Protein AF-A0A251T9Q0-F1 (afdb_monomer)

Solvent-accessible surface area (backbone atoms only — not comparable to full-atom values): 5501 Å² total; per-residue (Å²): 135,59,59,67,57,52,29,28,64,16,72,37,68,69,51,27,54,55,35,46,52,55,41,45,58,52,26,50,77,65,76,37,49,70,58,48,53,52,48,37,69,77,38,45,74,85,42,35,56,80,60,21,34,50,52,43,68,76,51,92,66,91,74,86,80,71,62,61,66,62,52,50,52,50,51,50,51,51,51,51,54,56,49,54,55,57,55,54,59,51,60,65,63,72,76,113

Structure (mmCIF, N/CA/C/O backbone):
data_AF-A0A251T9Q0-F1
#
_entry.id   AF-A0A251T9Q0-F1
#
loop_
_atom_site.group_PDB
_atom_site.id
_atom_site.type_symbol
_atom_site.label_atom_id
_atom_site.label_alt_id
_atom_site.label_comp_id
_atom_site.label_asym_id
_atom_site.label_entity_id
_atom_site.label_seq_id
_atom_site.pdbx_PDB_ins_code
_atom_site.Cartn_x
_atom_site.Cartn_y
_atom_site.Cartn_z
_atom_site.occupancy
_atom_site.B_iso_or_equiv
_atom_site.auth_seq_id
_atom_site.auth_comp_id
_atom_site.auth_asym_id
_atom_site.auth_atom_id
_atom_site.pdbx_PDB_model_num
ATOM 1 N N . MET A 1 1 ? 5.977 -15.216 2.444 1.00 50.28 1 MET A N 1
ATOM 2 C CA . MET A 1 1 ? 5.015 -14.133 2.759 1.00 50.28 1 MET A CA 1
ATOM 3 C C . MET A 1 1 ? 5.411 -12.886 1.979 1.00 50.28 1 MET A C 1
ATOM 5 O O . MET A 1 1 ? 6.530 -12.424 2.161 1.00 50.28 1 MET A O 1
ATOM 9 N N . THR A 1 2 ? 4.566 -12.409 1.061 1.00 83.19 2 THR A N 1
ATOM 10 C CA . THR A 1 2 ? 4.854 -11.270 0.163 1.00 83.19 2 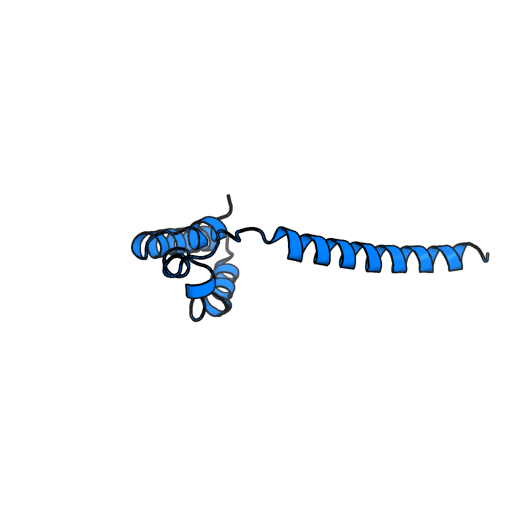THR A CA 1
ATOM 11 C C . THR A 1 2 ? 4.862 -9.937 0.927 1.00 83.19 2 THR A C 1
ATOM 13 O O . THR A 1 2 ? 4.169 -9.801 1.933 1.00 83.19 2 THR A O 1
ATOM 16 N N . TYR A 1 3 ? 5.648 -8.949 0.481 1.00 88.12 3 TYR A N 1
ATOM 17 C CA . TYR A 1 3 ? 5.770 -7.639 1.149 1.00 88.12 3 TYR A CA 1
ATOM 18 C C . TYR A 1 3 ? 4.426 -6.912 1.280 1.00 88.12 3 TYR A C 1
ATOM 20 O O . TYR A 1 3 ? 4.130 -6.378 2.343 1.00 88.12 3 TYR A O 1
ATOM 28 N N . TRP A 1 4 ? 3.580 -7.008 0.251 1.00 91.44 4 TRP A N 1
ATOM 29 C CA . TRP A 1 4 ? 2.199 -6.524 0.267 1.00 91.44 4 TRP A CA 1
ATOM 30 C C . TRP A 1 4 ? 1.405 -7.039 1.473 1.00 91.44 4 TRP A C 1
ATOM 32 O O . TRP A 1 4 ? 0.821 -6.254 2.212 1.00 91.44 4 TRP A O 1
ATOM 42 N N . ARG A 1 5 ? 1.457 -8.353 1.737 1.00 91.88 5 ARG A N 1
ATOM 43 C CA . ARG A 1 5 ? 0.758 -8.955 2.879 1.00 91.88 5 ARG A CA 1
ATOM 44 C C . ARG A 1 5 ? 1.198 -8.324 4.202 1.00 91.88 5 ARG A C 1
ATOM 46 O O . ARG A 1 5 ? 0.349 -8.020 5.027 1.00 91.88 5 ARG A O 1
ATOM 53 N N . ARG A 1 6 ? 2.501 -8.072 4.381 1.00 94.44 6 ARG A N 1
ATOM 54 C CA . ARG A 1 6 ? 3.024 -7.407 5.590 1.00 94.44 6 ARG A CA 1
ATOM 55 C C . ARG A 1 6 ? 2.519 -5.974 5.735 1.00 94.44 6 ARG A C 1
ATOM 57 O O . ARG A 1 6 ? 2.249 -5.552 6.851 1.00 94.44 6 ARG A O 1
ATOM 64 N N . VAL A 1 7 ? 2.385 -5.237 4.631 1.00 95.88 7 VAL A N 1
ATOM 65 C CA . VAL A 1 7 ? 1.785 -3.896 4.651 1.00 95.88 7 VAL A CA 1
ATOM 66 C C . VAL A 1 7 ? 0.330 -3.987 5.121 1.00 95.88 7 VAL A C 1
ATOM 68 O O . VAL A 1 7 ? -0.009 -3.331 6.105 1.00 95.88 7 VAL A O 1
ATOM 71 N N . CYS A 1 8 ? -0.489 -4.855 4.516 1.00 93.88 8 CYS A N 1
ATOM 72 C CA . CYS A 1 8 ? -1.896 -5.051 4.897 1.00 93.88 8 CYS A CA 1
ATOM 73 C C . CYS A 1 8 ? -2.080 -5.516 6.351 1.00 93.88 8 CYS A C 1
ATOM 75 O O . CYS A 1 8 ? -2.962 -5.030 7.048 1.00 93.88 8 CYS A O 1
ATOM 77 N N . GLU A 1 9 ? -1.232 -6.420 6.841 1.00 93.31 9 GLU A N 1
ATOM 78 C CA . GLU A 1 9 ? -1.321 -6.976 8.201 1.00 93.31 9 GLU A CA 1
ATOM 79 C C . GLU A 1 9 ? -0.755 -6.041 9.288 1.00 93.31 9 GLU A C 1
ATOM 81 O O . GLU A 1 9 ? -0.685 -6.421 10.457 1.00 93.31 9 GLU A O 1
ATOM 86 N N . SER A 1 10 ? -0.343 -4.817 8.939 1.00 95.06 10 SER A N 1
ATOM 87 C CA . SER A 1 10 ? 0.175 -3.850 9.910 1.00 95.06 10 SER A CA 1
ATOM 88 C C . SER A 1 10 ? -0.917 -3.444 10.899 1.00 95.06 10 SER A C 1
ATOM 90 O O . SER A 1 10 ? -1.894 -2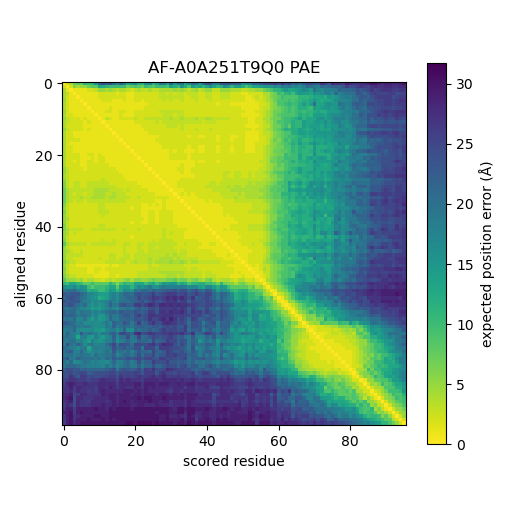.809 10.514 1.00 95.06 10 SER A O 1
ATOM 92 N N . THR A 1 11 ? -0.739 -3.786 12.176 1.00 93.38 11 THR A N 1
ATOM 93 C CA . THR A 1 11 ? -1.734 -3.574 13.245 1.00 93.38 11 THR A CA 1
ATOM 94 C C . THR A 1 11 ? -1.722 -2.168 13.840 1.00 93.38 11 THR A C 1
ATOM 96 O O . THR A 1 11 ? -2.625 -1.808 14.588 1.00 93.38 11 THR A O 1
ATOM 99 N N . SER A 1 12 ? -0.716 -1.354 13.516 1.00 94.50 12 SER A N 1
ATOM 100 C CA . SER A 1 12 ? -0.622 0.043 13.938 1.00 94.50 12 SER A CA 1
ATOM 101 C C . SER A 1 12 ? -0.079 0.926 12.817 1.00 94.50 12 SER A C 1
ATOM 103 O O . SER A 1 12 ? 0.617 0.454 11.914 1.00 94.50 12 SER A O 1
ATOM 105 N N . GLU A 1 13 ? -0.375 2.225 12.875 1.00 95.25 13 GLU A N 1
ATOM 106 C CA . GLU A 1 13 ? 0.129 3.193 11.897 1.00 95.25 13 GLU A CA 1
ATOM 107 C C . GLU A 1 13 ? 1.673 3.249 11.839 1.00 95.25 13 GLU A C 1
ATOM 109 O O . GLU A 1 13 ? 2.214 3.256 10.729 1.00 95.25 13 GLU A O 1
ATOM 114 N N . PRO A 1 14 ? 2.421 3.210 12.964 1.00 97.50 14 PRO A N 1
ATOM 115 C CA . PRO A 1 14 ? 3.881 3.109 12.915 1.00 97.50 14 PRO A CA 1
ATOM 116 C C . PRO A 1 14 ? 4.373 1.845 12.200 1.00 97.50 14 PRO A C 1
ATOM 118 O O . PRO A 1 14 ? 5.286 1.916 11.378 1.00 97.50 14 PRO A O 1
ATOM 121 N N . MET A 1 15 ? 3.737 0.696 12.460 1.00 96.50 15 MET A N 1
ATOM 122 C CA . MET A 1 15 ? 4.079 -0.567 11.799 1.00 96.50 15 MET A CA 1
ATOM 123 C C . MET A 1 15 ? 3.810 -0.491 10.290 1.00 96.50 15 MET A C 1
ATOM 125 O O . MET A 1 15 ? 4.615 -0.974 9.494 1.00 96.50 15 MET A O 1
ATOM 129 N N . TYR A 1 16 ? 2.709 0.154 9.894 1.00 96.88 16 TYR A N 1
ATOM 130 C CA . TYR A 1 16 ? 2.366 0.384 8.493 1.00 96.88 16 TYR A CA 1
ATOM 131 C C . TYR A 1 16 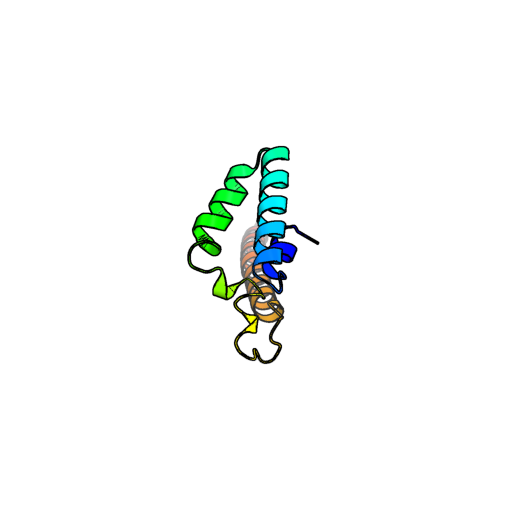? 3.429 1.222 7.784 1.00 96.88 16 TYR A C 1
ATOM 133 O O . TYR A 1 16 ? 3.927 0.795 6.743 1.00 96.88 16 TYR A O 1
ATOM 141 N N . LYS A 1 17 ? 3.828 2.360 8.367 1.00 97.38 17 LYS A N 1
ATOM 142 C CA . LYS A 1 17 ? 4.875 3.229 7.800 1.00 97.38 17 LYS A CA 1
ATOM 143 C C . LYS A 1 17 ? 6.188 2.462 7.616 1.00 97.38 17 LYS A C 1
ATOM 145 O O . LYS A 1 17 ? 6.739 2.461 6.518 1.00 97.38 17 LYS A O 1
ATOM 150 N N . TYR A 1 18 ? 6.614 1.723 8.642 1.00 97.62 18 TYR A N 1
ATOM 151 C CA . TYR A 1 18 ? 7.812 0.879 8.587 1.00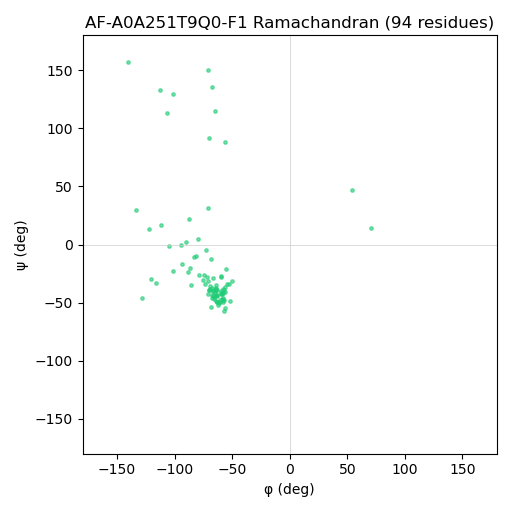 97.62 18 TYR A CA 1
ATOM 152 C C . TYR A 1 18 ? 7.737 -0.192 7.485 1.00 97.62 18 TYR A C 1
ATOM 154 O O . TYR A 1 18 ? 8.675 -0.384 6.707 1.00 97.62 18 TYR A O 1
ATOM 162 N N . ASN A 1 19 ? 6.615 -0.911 7.393 1.00 97.00 19 ASN A N 1
ATOM 163 C CA . ASN A 1 19 ? 6.448 -1.973 6.401 1.00 97.00 19 ASN A CA 1
ATOM 164 C C . ASN A 1 19 ? 6.354 -1.426 4.972 1.00 97.00 19 ASN A C 1
ATOM 166 O O . ASN A 1 19 ? 6.876 -2.061 4.051 1.00 97.00 19 ASN A O 1
ATOM 170 N N . LEU A 1 20 ? 5.719 -0.266 4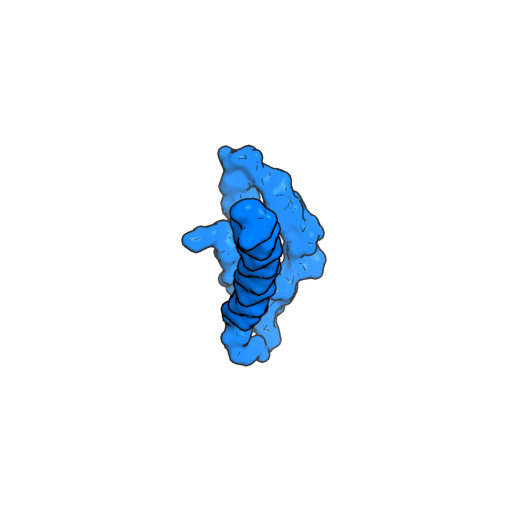.789 1.00 97.06 20 LEU A N 1
ATOM 171 C CA . LEU A 1 20 ? 5.590 0.394 3.494 1.00 97.06 20 LEU A CA 1
ATOM 172 C C . LEU A 1 20 ? 6.953 0.859 2.972 1.00 97.06 20 LEU A C 1
ATOM 174 O O . LEU A 1 20 ? 7.311 0.540 1.839 1.00 97.06 20 LEU A O 1
ATOM 178 N N . GLU A 1 21 ? 7.749 1.509 3.820 1.00 97.31 21 GLU A N 1
ATOM 179 C CA . GLU A 1 21 ? 9.120 1.917 3.493 1.00 97.31 21 GLU A CA 1
ATOM 180 C C . GLU A 1 21 ? 9.992 0.706 3.128 1.00 97.31 21 GLU A C 1
ATOM 182 O O . GLU A 1 21 ? 10.717 0.701 2.131 1.00 97.31 21 GLU A O 1
ATOM 187 N N . LYS A 1 22 ? 9.870 -0.389 3.884 1.00 96.50 22 LYS A N 1
ATOM 188 C CA . LYS A 1 22 ? 10.602 -1.629 3.599 1.00 96.50 22 LYS A CA 1
ATOM 189 C C . LYS A 1 22 ? 10.197 -2.261 2.266 1.00 96.50 22 LYS A C 1
ATOM 191 O O . LYS A 1 22 ? 11.046 -2.861 1.603 1.00 96.50 22 LYS A O 1
ATOM 196 N N . MET A 1 23 ? 8.922 -2.164 1.884 1.00 96.25 23 MET A N 1
ATOM 197 C CA . MET A 1 23 ? 8.443 -2.606 0.572 1.00 96.25 23 MET A CA 1
ATOM 198 C C . MET A 1 23 ? 9.018 -1.725 -0.542 1.00 96.25 23 MET A C 1
ATOM 200 O O . MET A 1 23 ? 9.541 -2.273 -1.511 1.00 96.25 23 MET A O 1
ATOM 204 N N . TYR A 1 24 ? 8.986 -0.400 -0.374 1.00 96.81 24 TYR A N 1
ATOM 205 C CA . TYR A 1 24 ? 9.571 0.555 -1.317 1.00 96.81 24 TYR A CA 1
ATOM 206 C C . TYR A 1 24 ? 11.059 0.274 -1.558 1.00 96.81 24 TYR A C 1
ATOM 208 O O . TYR A 1 24 ? 11.454 -0.014 -2.685 1.00 96.81 24 TYR A O 1
ATOM 216 N N . ASN A 1 25 ? 11.866 0.209 -0.494 1.00 96.62 25 ASN A N 1
ATOM 217 C CA . ASN A 1 25 ? 13.309 -0.042 -0.595 1.00 96.62 25 ASN A CA 1
ATOM 218 C C . ASN A 1 25 ? 13.629 -1.350 -1.338 1.00 96.62 25 ASN A C 1
ATOM 220 O O . ASN A 1 25 ? 14.590 -1.431 -2.100 1.00 96.62 25 ASN A O 1
ATOM 224 N N . ARG A 1 26 ? 12.809 -2.391 -1.153 1.00 94.56 26 ARG A N 1
ATOM 225 C CA . ARG A 1 26 ? 12.967 -3.667 -1.867 1.00 94.56 26 ARG A CA 1
ATOM 226 C C . ARG A 1 26 ? 12.626 -3.558 -3.348 1.00 94.56 26 ARG A C 1
ATOM 228 O O . ARG A 1 26 ? 13.294 -4.201 -4.153 1.00 94.56 26 ARG A O 1
ATOM 235 N N . LEU A 1 27 ? 11.591 -2.797 -3.693 1.00 95.25 27 LEU A N 1
ATOM 236 C CA . LEU A 1 27 ? 11.179 -2.589 -5.078 1.00 95.25 27 LEU A CA 1
ATOM 237 C C . LEU A 1 27 ? 12.194 -1.735 -5.838 1.00 95.25 27 LEU A C 1
ATOM 239 O O . LEU A 1 27 ? 12.526 -2.094 -6.961 1.00 95.25 27 LEU A O 1
ATOM 243 N N . VAL A 1 28 ? 12.767 -0.714 -5.197 1.00 95.81 28 VAL A N 1
ATOM 244 C CA . VAL A 1 28 ? 13.870 0.082 -5.760 1.00 95.81 28 VAL A CA 1
ATOM 245 C C . VAL A 1 28 ? 15.091 -0.796 -6.045 1.00 95.81 28 VAL A C 1
ATOM 247 O O . VAL A 1 28 ? 15.592 -0.808 -7.163 1.00 95.81 28 VAL A O 1
ATOM 250 N N . VAL A 1 29 ? 15.531 -1.617 -5.081 1.00 96.25 29 VAL A N 1
ATOM 251 C CA . VAL A 1 29 ? 16.660 -2.552 -5.290 1.00 96.25 29 VAL A CA 1
ATOM 252 C C . VAL A 1 29 ? 16.380 -3.556 -6.417 1.00 96.25 29 VAL A C 1
ATOM 254 O O . VAL A 1 29 ? 17.305 -4.038 -7.065 1.00 96.25 29 VAL A O 1
ATOM 257 N N . ALA A 1 30 ? 15.110 -3.878 -6.661 1.00 95.56 30 ALA A N 1
ATOM 258 C CA . ALA A 1 30 ? 14.689 -4.768 -7.735 1.00 95.56 30 ALA A CA 1
ATOM 259 C C . ALA A 1 30 ? 14.401 -4.049 -9.069 1.00 95.56 30 ALA A C 1
ATOM 261 O O . ALA A 1 30 ? 13.976 -4.730 -10.004 1.00 95.56 30 ALA A O 1
ATOM 262 N N . ASN A 1 31 ? 14.595 -2.725 -9.159 1.00 96.44 31 ASN A N 1
ATOM 263 C CA . ASN A 1 31 ? 14.247 -1.889 -10.316 1.00 96.44 31 ASN A CA 1
ATOM 264 C C . ASN A 1 31 ? 12.765 -2.039 -10.730 1.00 96.44 31 ASN A C 1
ATOM 266 O O . ASN A 1 31 ? 12.428 -2.323 -11.885 1.00 96.44 31 ASN A O 1
ATOM 270 N N . ARG A 1 32 ? 11.879 -1.983 -9.729 1.00 95.06 32 ARG A N 1
ATOM 271 C CA . ARG A 1 32 ? 10.419 -2.168 -9.824 1.00 95.06 32 ARG A CA 1
ATOM 272 C C . ARG A 1 32 ? 9.657 -1.085 -9.057 1.00 95.06 32 ARG A C 1
ATOM 274 O O . ARG A 1 32 ? 8.569 -1.345 -8.543 1.00 95.06 32 ARG A O 1
ATOM 281 N N . GLU A 1 33 ? 10.213 0.113 -8.953 1.00 95.06 33 GLU A N 1
ATOM 282 C CA . GLU A 1 33 ? 9.592 1.272 -8.304 1.00 95.06 33 GLU A CA 1
ATOM 283 C C . GLU A 1 33 ? 8.198 1.591 -8.871 1.00 95.06 33 GLU A C 1
ATOM 285 O O . GLU A 1 33 ? 7.285 1.877 -8.105 1.00 95.06 33 GLU A O 1
ATOM 290 N N . SER A 1 34 ? 7.964 1.363 -10.167 1.00 96.31 34 SER A N 1
ATOM 291 C CA . SER A 1 34 ? 6.642 1.535 -10.791 1.00 96.31 34 SER A CA 1
ATOM 292 C C . SER A 1 34 ? 5.543 0.658 -10.175 1.00 96.31 34 SER A C 1
ATOM 294 O O . SER A 1 34 ? 4.367 1.024 -10.177 1.00 96.31 34 SER A O 1
ATOM 296 N N . VAL A 1 35 ? 5.905 -0.497 -9.604 1.00 95.19 35 VAL A N 1
ATOM 297 C CA . VAL A 1 35 ? 4.965 -1.350 -8.861 1.00 95.19 35 VAL A CA 1
ATOM 298 C C . VAL A 1 35 ? 4.552 -0.676 -7.557 1.00 95.19 35 VAL A C 1
ATOM 300 O O . VAL A 1 35 ? 3.390 -0.775 -7.164 1.00 95.19 35 VAL A O 1
ATOM 303 N N . TYR A 1 36 ? 5.486 0.003 -6.885 1.00 95.62 36 TYR A N 1
ATOM 304 C CA . TYR A 1 36 ? 5.169 0.784 -5.695 1.00 95.62 36 TYR A CA 1
ATOM 305 C C . TYR A 1 36 ? 4.222 1.927 -6.052 1.00 95.62 36 TYR A C 1
ATOM 307 O O . TYR A 1 36 ? 3.180 2.040 -5.410 1.00 95.62 36 TYR A O 1
ATOM 315 N N . ASP A 1 37 ? 4.533 2.697 -7.097 1.00 96.50 37 ASP A N 1
ATOM 316 C CA . ASP A 1 37 ? 3.718 3.841 -7.524 1.00 96.50 37 ASP A CA 1
ATOM 317 C C . ASP A 1 37 ? 2.287 3.411 -7.845 1.00 96.50 37 ASP A C 1
ATOM 319 O O . ASP A 1 37 ? 1.325 3.990 -7.341 1.00 96.50 37 ASP A O 1
ATOM 323 N N . TYR A 1 38 ? 2.136 2.320 -8.601 1.00 96.38 38 TYR A N 1
ATOM 324 C CA . TYR A 1 38 ? 0.824 1.756 -8.896 1.00 96.38 38 TYR A CA 1
ATOM 325 C C . TYR A 1 38 ? 0.062 1.377 -7.621 1.00 96.38 38 TYR A C 1
ATOM 327 O O . TYR A 1 38 ? -1.103 1.748 -7.462 1.00 96.38 38 TYR A O 1
ATOM 335 N N . VAL A 1 39 ? 0.700 0.641 -6.705 1.00 94.75 39 VAL A N 1
ATOM 336 C CA . VAL A 1 39 ? 0.058 0.207 -5.456 1.00 94.75 39 VAL A CA 1
ATOM 337 C C . VAL A 1 39 ? -0.318 1.406 -4.588 1.00 94.75 39 VAL A C 1
ATOM 339 O O . VAL A 1 39 ? -1.412 1.444 -4.021 1.00 94.75 39 VAL A O 1
ATOM 342 N N . TYR A 1 40 ? 0.574 2.384 -4.480 1.00 95.75 40 TYR A N 1
ATOM 343 C CA . TYR A 1 40 ? 0.373 3.543 -3.632 1.00 95.75 40 TYR A CA 1
ATOM 344 C C . TYR A 1 40 ? -0.748 4.436 -4.162 1.00 95.75 40 TYR A C 1
ATOM 346 O O . TYR A 1 40 ? -1.712 4.679 -3.433 1.00 95.75 40 TYR A O 1
ATOM 354 N N . GLU A 1 41 ? -0.667 4.851 -5.427 1.00 96.88 41 GLU A N 1
ATOM 355 C CA . GLU A 1 41 ? -1.623 5.789 -6.023 1.00 96.88 41 GLU A CA 1
ATOM 356 C C . GLU A 1 41 ? -3.021 5.185 -6.181 1.00 96.88 41 GLU A C 1
ATOM 358 O O . GLU A 1 41 ? -4.004 5.877 -5.943 1.00 96.88 41 GLU A O 1
ATOM 363 N N . ASN A 1 42 ? -3.137 3.899 -6.532 1.00 95.81 42 ASN A N 1
ATOM 364 C CA . ASN A 1 42 ? -4.448 3.294 -6.801 1.00 95.81 42 ASN A CA 1
ATOM 365 C C . ASN A 1 42 ? -5.124 2.712 -5.553 1.00 95.81 42 ASN A C 1
ATOM 367 O O . ASN A 1 42 ? -6.343 2.553 -5.549 1.00 95.81 42 ASN A O 1
ATOM 371 N N . TRP A 1 43 ? -4.363 2.351 -4.512 1.00 94.75 43 TRP A N 1
ATOM 372 C CA . TRP A 1 43 ? -4.912 1.600 -3.374 1.00 94.75 43 TRP A CA 1
ATOM 373 C C . TRP A 1 43 ? -4.608 2.222 -2.017 1.00 94.75 43 TRP A C 1
ATOM 375 O O . TRP A 1 43 ? -5.494 2.308 -1.172 1.00 94.75 43 TRP A O 1
ATOM 385 N N . LEU A 1 44 ? -3.371 2.635 -1.751 1.00 95.12 44 LEU A N 1
ATOM 386 C CA . LEU A 1 44 ? -3.001 3.035 -0.389 1.00 95.12 44 LEU A CA 1
ATOM 387 C C . LEU A 1 44 ? -3.329 4.496 -0.073 1.00 95.12 44 LEU A C 1
ATOM 389 O O . LEU A 1 44 ? -3.698 4.797 1.063 1.00 95.12 44 LEU A O 1
ATOM 393 N N . LYS A 1 45 ? -3.208 5.395 -1.050 1.00 94.31 45 LYS A N 1
ATOM 394 C CA . LYS A 1 45 ? -3.434 6.833 -0.870 1.00 94.31 45 LYS A CA 1
ATOM 395 C C . LYS A 1 45 ? -4.841 7.124 -0.341 1.00 94.31 45 LYS A C 1
ATOM 397 O O . LYS A 1 45 ? -4.977 7.648 0.768 1.00 94.31 45 LYS A O 1
ATOM 402 N N . ASP A 1 46 ? -5.848 6.665 -1.081 1.00 95.44 46 ASP A N 1
ATOM 403 C CA . ASP A 1 46 ? -7.257 6.960 -0.806 1.00 95.44 46 ASP A CA 1
ATOM 404 C C . ASP A 1 46 ? -7.992 5.803 -0.111 1.00 95.44 46 ASP A C 1
ATOM 406 O O . ASP A 1 46 ? -8.980 6.029 0.584 1.00 95.44 46 ASP A O 1
ATOM 410 N N . TYR A 1 47 ? -7.499 4.563 -0.233 1.00 93.38 47 TYR A N 1
ATOM 411 C CA . TYR A 1 47 ? -8.236 3.368 0.197 1.00 93.38 47 TYR A CA 1
ATOM 412 C C . TYR A 1 47 ? -7.513 2.492 1.229 1.00 93.38 47 TYR A C 1
ATOM 414 O O . TYR A 1 47 ? -7.969 1.380 1.499 1.00 93.38 47 TYR A O 1
ATOM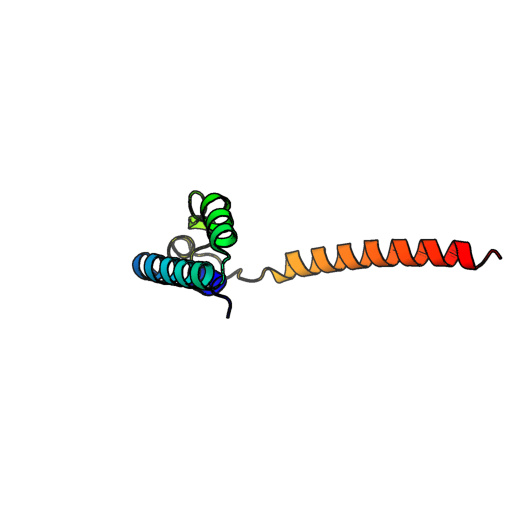 422 N N . LYS A 1 48 ? -6.434 2.964 1.880 1.00 92.94 48 LYS A N 1
ATOM 423 C CA . LYS A 1 48 ? -5.727 2.192 2.935 1.00 92.94 48 LYS A CA 1
ATOM 424 C C . LYS A 1 48 ? -6.653 1.630 4.018 1.00 92.94 48 LYS A C 1
ATOM 426 O O . LYS A 1 48 ? -6.390 0.551 4.545 1.00 92.94 48 LYS A O 1
ATOM 431 N N . GLU A 1 49 ? -7.750 2.325 4.312 1.00 90.88 49 GLU A N 1
ATOM 432 C CA . GLU A 1 49 ? -8.739 1.922 5.314 1.00 90.88 49 GLU A CA 1
ATOM 433 C C . GLU A 1 49 ? -9.539 0.674 4.940 1.00 90.88 49 GLU A C 1
ATOM 435 O O . GLU A 1 49 ? -10.175 0.094 5.812 1.00 90.88 49 GLU A O 1
ATOM 440 N N . MET A 1 50 ? -9.473 0.223 3.683 1.00 89.12 50 MET A N 1
ATOM 441 C CA . MET A 1 50 ? -10.087 -1.027 3.223 1.00 89.12 50 MET A CA 1
ATOM 442 C C . MET A 1 50 ? -9.129 -2.226 3.253 1.00 89.12 50 MET A C 1
ATOM 444 O O . MET A 1 50 ? -9.581 -3.367 3.193 1.00 89.12 50 MET A O 1
ATOM 448 N N . PHE A 1 51 ? -7.815 -1.993 3.349 1.00 87.94 51 PHE A N 1
ATOM 449 C CA . PHE A 1 51 ? -6.801 -3.045 3.181 1.00 87.94 51 PHE A CA 1
ATOM 450 C C . PHE A 1 51 ? -5.899 -3.251 4.395 1.00 87.94 51 PHE A C 1
ATOM 452 O O . PHE A 1 51 ? -5.390 -4.354 4.592 1.00 87.94 51 PHE A O 1
ATOM 459 N N . VAL A 1 52 ? -5.649 -2.203 5.181 1.00 92.00 52 VAL A N 1
ATOM 460 C CA . VAL A 1 52 ? -4.637 -2.225 6.242 1.00 92.00 52 VAL A CA 1
ATOM 461 C C . VAL A 1 52 ? -5.293 -2.411 7.605 1.00 92.00 52 VAL A C 1
ATOM 463 O O . VAL A 1 52 ? -6.216 -1.679 7.956 1.00 92.00 52 VAL A O 1
ATOM 466 N N . TYR A 1 53 ? -4.813 -3.366 8.400 1.00 90.94 53 TYR A N 1
ATOM 467 C CA . TYR A 1 53 ? -5.383 -3.733 9.706 1.00 90.94 53 TYR A CA 1
ATOM 468 C C . TYR A 1 53 ? -5.468 -2.576 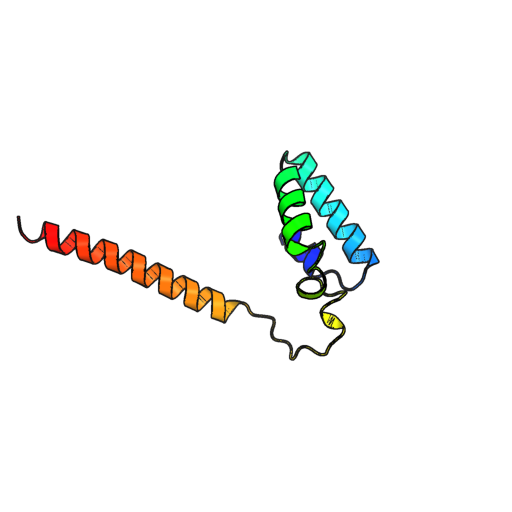10.693 1.00 90.94 53 TYR A C 1
ATOM 470 O O . TYR A 1 53 ? -6.502 -2.404 11.328 1.00 90.94 53 TYR A O 1
ATOM 478 N N . ALA A 1 54 ? -4.462 -1.707 10.729 1.00 92.00 54 ALA A N 1
ATOM 479 C CA . ALA A 1 54 ? -4.466 -0.507 11.562 1.00 92.00 54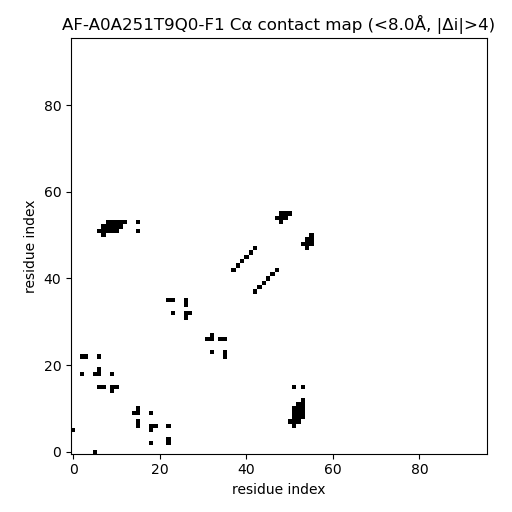 ALA A CA 1
ATOM 480 C C . ALA A 1 54 ? -5.679 0.423 11.326 1.00 92.00 54 ALA A C 1
ATOM 482 O O . ALA A 1 54 ? -6.015 1.223 12.202 1.00 92.00 54 ALA A O 1
ATOM 483 N N . TRP A 1 55 ? -6.347 0.320 10.170 1.00 91.06 55 TRP A N 1
ATOM 484 C CA . TRP A 1 55 ? -7.555 1.085 9.848 1.00 91.06 55 TRP A CA 1
ATOM 485 C C . TRP A 1 55 ? -8.810 0.221 9.656 1.00 91.06 55 TRP A C 1
ATOM 487 O O . TRP A 1 55 ? -9.892 0.658 10.037 1.00 91.06 55 TRP A O 1
ATOM 497 N N . THR A 1 56 ? -8.681 -1.004 9.141 1.00 83.38 56 THR A N 1
ATOM 498 C CA . THR A 1 56 ? -9.811 -1.937 8.939 1.00 83.38 56 THR A CA 1
ATOM 499 C C . THR A 1 56 ? -10.298 -2.579 10.239 1.00 83.38 56 THR A C 1
ATOM 501 O O . THR A 1 56 ? -11.489 -2.859 10.372 1.00 83.38 56 THR A O 1
ATOM 504 N N . ASP A 1 57 ? -9.416 -2.789 11.221 1.00 72.19 57 ASP A N 1
ATOM 505 C CA . ASP A 1 57 ? -9.738 -3.454 12.494 1.00 72.19 57 ASP A CA 1
ATOM 506 C C . ASP A 1 57 ? -10.270 -2.481 13.564 1.00 72.19 57 ASP A C 1
ATOM 508 O O . ASP A 1 57 ? -10.208 -2.738 14.763 1.00 72.19 57 ASP A O 1
ATOM 512 N N . LYS A 1 58 ? -10.796 -1.322 13.140 1.00 65.56 58 LYS A N 1
ATOM 513 C CA . LYS A 1 58 ? -11.493 -0.378 14.033 1.00 65.56 58 LYS A CA 1
ATOM 514 C C . LYS A 1 58 ? -12.981 -0.698 14.196 1.00 65.56 58 LYS A C 1
ATOM 516 O O . LYS A 1 58 ? -13.594 -0.281 15.175 1.00 65.56 58 LYS A O 1
ATOM 521 N N . CYS A 1 59 ? -13.552 -1.460 13.266 1.00 55.75 59 CYS A N 1
ATOM 522 C CA . CYS A 1 59 ? -14.904 -2.004 13.351 1.00 55.75 59 CYS A CA 1
ATOM 523 C C . CYS A 1 59 ? -14.791 -3.525 13.476 1.00 55.75 59 CYS A C 1
ATOM 525 O O . CYS A 1 59 ? -14.051 -4.131 12.706 1.00 55.75 59 CYS A O 1
ATOM 527 N N . ARG A 1 60 ? -15.526 -4.148 14.413 1.00 52.94 60 ARG A N 1
ATOM 528 C CA . ARG A 1 60 ? -15.611 -5.615 14.566 1.00 52.94 60 ARG A CA 1
ATOM 529 C C . ARG A 1 60 ? -16.080 -6.253 13.253 1.00 52.94 60 ARG A C 1
ATOM 531 O O . ARG A 1 60 ? -17.273 -6.450 13.036 1.00 52.94 60 ARG A O 1
ATOM 538 N N . ASN A 1 61 ? -15.145 -6.571 12.368 1.00 54.22 61 ASN A N 1
ATOM 539 C CA . ASN A 1 61 ? -15.398 -7.450 11.243 1.00 54.22 61 ASN A CA 1
ATOM 540 C C . ASN A 1 61 ? -15.666 -8.850 11.829 1.00 54.22 61 ASN A C 1
ATOM 542 O O . ASN A 1 61 ? -14.996 -9.289 12.760 1.00 54.22 61 ASN A O 1
ATOM 546 N N . PHE A 1 62 ? -16.682 -9.561 11.341 1.00 58.69 62 PHE A N 1
ATOM 547 C CA . PHE A 1 62 ? -17.058 -10.892 11.851 1.00 58.69 62 PHE A CA 1
ATOM 548 C C . PHE A 1 62 ? -16.039 -11.995 11.472 1.00 58.69 62 PHE A C 1
ATOM 550 O O . PHE A 1 62 ? -16.408 -13.142 11.236 1.00 58.69 62 PHE A O 1
ATOM 557 N N . GLY A 1 63 ? -14.748 -11.669 11.344 1.00 56.97 63 GLY A N 1
ATOM 558 C CA . GLY A 1 63 ? -13.701 -12.635 11.010 1.00 56.97 63 GLY A CA 1
ATOM 559 C C . GLY A 1 63 ? -13.739 -13.155 9.568 1.00 56.97 63 GLY A C 1
ATOM 560 O O . GLY A 1 63 ? -13.058 -14.133 9.257 1.00 56.97 63 GLY A O 1
ATOM 561 N N . GLN A 1 64 ? -14.490 -12.519 8.659 1.00 61.78 64 GLN A N 1
ATOM 562 C CA . GLN A 1 64 ? -14.460 -12.857 7.233 1.00 61.78 64 GLN A CA 1
ATOM 563 C C . GLN A 1 64 ? -13.120 -12.438 6.611 1.00 61.78 64 GLN A C 1
ATOM 565 O O . GLN A 1 64 ? -12.941 -11.316 6.151 1.00 61.78 64 GLN A O 1
ATOM 570 N N . ARG A 1 65 ? -12.166 -13.374 6.615 1.00 57.97 65 ARG A N 1
ATOM 571 C CA . ARG A 1 65 ? -10.792 -13.214 6.100 1.00 57.97 65 ARG A CA 1
ATOM 572 C C . ARG A 1 65 ? -10.541 -13.908 4.756 1.00 57.97 65 ARG A C 1
ATOM 574 O O . ARG A 1 65 ? -9.421 -13.880 4.257 1.00 57.97 65 ARG A O 1
ATOM 581 N N . THR A 1 66 ? -11.533 -14.591 4.189 1.00 55.69 66 THR A N 1
ATOM 582 C CA . THR A 1 66 ? -11.327 -15.529 3.077 1.00 55.69 66 THR A CA 1
ATOM 583 C C . THR A 1 66 ? -11.825 -14.975 1.738 1.00 55.69 66 THR A C 1
ATOM 585 O O . THR A 1 66 ? -13.023 -14.866 1.494 1.00 55.69 66 T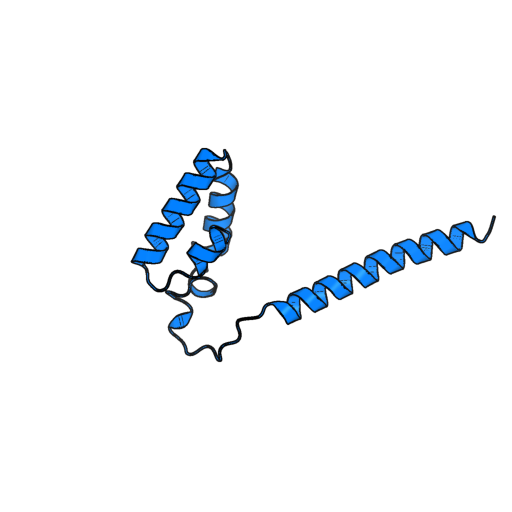HR A O 1
ATOM 588 N N . THR A 1 67 ? -10.896 -14.717 0.810 1.00 62.09 67 THR A N 1
ATOM 589 C CA . THR A 1 67 ? -11.169 -14.463 -0.624 1.00 62.09 67 THR A CA 1
ATOM 590 C C . THR A 1 67 ? -11.568 -15.732 -1.385 1.00 62.09 67 THR A C 1
ATOM 592 O O . THR A 1 67 ? -11.965 -15.661 -2.545 1.00 62.09 67 THR A O 1
ATOM 595 N N . ASN A 1 68 ? -11.523 -16.896 -0.723 1.00 60.09 68 ASN A N 1
ATOM 596 C CA . ASN A 1 68 ? -11.732 -18.221 -1.312 1.00 60.09 68 ASN A CA 1
ATOM 597 C C . ASN A 1 68 ? -13.046 -18.335 -2.113 1.00 60.09 68 ASN A C 1
ATOM 599 O O . ASN A 1 68 ? -13.096 -18.996 -3.145 1.00 60.09 68 ASN A O 1
ATOM 603 N N . ARG A 1 69 ? -14.118 -17.645 -1.695 1.00 66.75 69 ARG A N 1
ATOM 604 C CA . ARG A 1 69 ? -15.383 -17.608 -2.456 1.00 66.75 69 ARG A CA 1
ATOM 605 C C . ARG A 1 69 ? -15.258 -16.869 -3.790 1.00 66.75 69 ARG A C 1
ATOM 607 O O . ARG A 1 69 ? -15.759 -17.350 -4.798 1.00 66.75 69 ARG A O 1
ATOM 614 N N . VAL A 1 70 ? -14.586 -15.722 -3.804 1.00 74.12 70 VAL A N 1
ATOM 615 C CA . VAL A 1 70 ? -14.388 -14.931 -5.028 1.00 74.12 70 VAL A CA 1
ATOM 616 C C . VAL A 1 70 ? -13.401 -15.641 -5.956 1.00 74.12 70 VAL A C 1
ATOM 618 O O . VAL A 1 70 ? -13.651 -15.761 -7.153 1.00 74.12 70 VAL A O 1
ATOM 621 N N . GLU A 1 71 ? -12.317 -16.185 -5.403 1.00 76.12 71 GLU A N 1
ATOM 622 C CA . GLU A 1 71 ? -11.301 -16.908 -6.173 1.00 76.12 71 GLU A CA 1
ATOM 623 C C . GLU A 1 71 ? -11.835 -18.217 -6.764 1.00 76.12 71 GLU A C 1
ATOM 625 O O . GLU A 1 71 ? -11.554 -18.506 -7.926 1.00 76.12 71 GLU A O 1
ATOM 630 N N . SER A 1 72 ? -12.649 -18.979 -6.024 1.00 77.06 72 SER A N 1
ATOM 631 C CA . SER A 1 72 ? -13.277 -20.203 -6.547 1.00 77.06 72 SER A CA 1
ATOM 632 C C . SER A 1 72 ? -14.262 -19.913 -7.682 1.00 77.06 72 SER A C 1
ATOM 634 O O . SER A 1 72 ? -14.231 -20.608 -8.698 1.00 77.06 72 SER A O 1
ATOM 636 N N . GLN A 1 73 ? -15.069 -18.851 -7.574 1.00 80.38 73 GLN A N 1
ATOM 637 C CA . GLN A 1 73 ? -15.945 -18.407 -8.664 1.00 80.38 73 GLN A CA 1
ATOM 638 C C . GLN A 1 73 ? -15.136 -17.962 -9.890 1.00 80.38 73 GLN A C 1
ATOM 640 O O . GLN A 1 73 ? -15.437 -18.370 -11.013 1.00 80.38 73 GLN A O 1
ATOM 645 N N . HIS A 1 74 ? -14.062 -17.195 -9.687 1.00 83.00 74 HIS A N 1
ATOM 646 C CA . HIS A 1 74 ? -13.180 -16.765 -10.771 1.00 83.00 74 HIS A CA 1
ATOM 647 C C . HIS A 1 74 ? -12.455 -17.953 -11.432 1.00 83.00 74 HIS A C 1
ATOM 649 O O . HIS A 1 74 ? -12.327 -18.001 -12.656 1.00 83.00 74 HIS A O 1
ATOM 655 N N . ALA A 1 75 ? -12.030 -18.952 -10.651 1.00 83.94 75 ALA A N 1
ATOM 656 C CA . ALA A 1 75 ? -11.430 -20.184 -11.157 1.00 83.94 75 ALA A CA 1
ATOM 657 C C . ALA A 1 75 ? -12.432 -21.037 -11.953 1.00 83.94 75 ALA A C 1
ATOM 659 O O . ALA A 1 75 ? -12.076 -21.576 -13.003 1.00 83.94 75 ALA A O 1
ATOM 660 N N . ASN A 1 76 ? -13.684 -21.130 -11.496 1.00 83.25 76 ASN A N 1
ATOM 661 C CA . ASN A 1 76 ? -14.751 -21.814 -12.227 1.00 83.25 76 ASN A CA 1
ATOM 662 C C . ASN A 1 76 ? -15.060 -21.125 -13.560 1.00 83.25 76 ASN A C 1
ATOM 664 O O . ASN A 1 76 ? -15.154 -21.809 -14.578 1.00 83.25 76 ASN A O 1
ATOM 668 N N . LEU A 1 77 ? -15.134 -19.791 -13.581 1.00 83.56 77 LEU A N 1
ATOM 669 C CA . LEU A 1 77 ? -15.338 -19.025 -14.812 1.00 83.56 77 LEU A CA 1
ATOM 670 C C . LEU A 1 77 ? -14.207 -19.265 -15.821 1.00 83.56 77 LEU A C 1
ATOM 672 O O . LEU A 1 77 ? -14.473 -19.581 -16.979 1.00 83.56 77 LEU A O 1
ATOM 676 N N . LYS A 1 78 ? -12.946 -19.196 -15.371 1.00 86.06 78 LYS A N 1
ATOM 677 C CA . LYS A 1 78 ? -11.784 -19.508 -16.219 1.00 86.06 78 LYS A CA 1
ATOM 678 C C . LYS A 1 78 ? -11.876 -20.917 -16.799 1.00 86.06 78 LYS A C 1
ATOM 680 O O . LYS A 1 78 ? -11.725 -21.089 -18.001 1.00 86.06 78 LYS A O 1
ATOM 685 N N . ARG A 1 79 ? -12.190 -21.919 -15.968 1.00 83.50 79 ARG A N 1
ATOM 686 C CA . ARG A 1 79 ? -12.373 -23.308 -16.424 1.00 83.50 79 ARG A CA 1
ATOM 687 C C . ARG A 1 79 ? -13.482 -23.440 -17.463 1.00 83.50 79 ARG A C 1
ATOM 689 O O . ARG A 1 79 ? -13.302 -24.191 -18.414 1.00 83.50 79 ARG A O 1
ATOM 696 N N . TYR A 1 80 ? -14.606 -22.751 -17.281 1.00 84.94 80 TYR A N 1
ATOM 697 C CA . TYR A 1 80 ? -15.729 -22.802 -18.216 1.00 84.94 80 TYR A CA 1
ATOM 698 C C . TYR A 1 80 ? -15.344 -22.238 -19.586 1.00 84.94 80 TYR A C 1
ATOM 700 O O . TYR A 1 80 ? -15.534 -22.911 -20.595 1.00 84.94 80 TYR A O 1
ATOM 708 N N . ILE A 1 81 ? -14.726 -21.054 -19.613 1.00 85.69 81 ILE A N 1
ATOM 709 C CA . ILE A 1 81 ? -14.286 -20.406 -20.855 1.00 85.69 81 ILE A CA 1
ATOM 710 C C . ILE A 1 81 ? -13.224 -21.260 -21.555 1.00 85.69 81 ILE A C 1
ATOM 712 O O . ILE A 1 81 ? -13.368 -21.569 -22.733 1.00 85.69 81 ILE A O 1
ATOM 716 N N . THR A 1 82 ? -12.192 -21.712 -20.835 1.00 78.06 82 THR A N 1
ATOM 717 C CA . THR A 1 82 ? -11.119 -22.526 -21.430 1.00 78.06 82 THR A CA 1
ATOM 718 C C . THR A 1 82 ? -11.629 -23.867 -21.955 1.00 78.06 82 THR A C 1
ATOM 720 O O . THR A 1 82 ? -11.208 -24.300 -23.023 1.00 78.06 82 THR A O 1
ATOM 723 N N . ARG A 1 83 ? -12.559 -24.525 -21.248 1.00 67.62 83 ARG A N 1
ATOM 724 C CA . ARG A 1 83 ? -13.190 -25.750 -21.757 1.00 67.62 83 ARG A CA 1
ATOM 725 C C . ARG A 1 83 ? -14.036 -25.460 -22.991 1.00 67.62 83 ARG A C 1
ATOM 727 O O . ARG A 1 83 ? -13.920 -26.202 -23.952 1.00 67.62 83 ARG A O 1
ATOM 734 N N . GLY A 1 84 ? -14.846 -24.400 -22.989 1.00 61.16 84 GLY A N 1
ATOM 735 C CA . GLY A 1 84 ? -15.685 -24.030 -24.134 1.00 61.16 84 GLY A CA 1
ATOM 736 C C . GLY A 1 84 ? -14.889 -23.833 -25.428 1.00 61.16 84 GLY A C 1
ATOM 737 O O . GLY A 1 84 ? -15.305 -24.324 -26.471 1.00 61.16 84 GLY A O 1
ATOM 738 N N . VAL A 1 85 ? -13.710 -23.208 -25.343 1.00 58.91 85 VAL A N 1
ATOM 739 C CA . VAL A 1 85 ? -12.796 -23.043 -26.489 1.00 58.91 85 VAL A CA 1
ATOM 740 C C . VAL A 1 85 ? -12.266 -24.398 -26.983 1.00 58.91 85 VAL A C 1
ATOM 742 O O . VAL A 1 85 ? -12.313 -24.680 -28.175 1.00 58.91 85 VAL A O 1
ATOM 745 N N . HIS A 1 86 ? -11.864 -25.284 -26.068 1.00 55.09 86 HIS A N 1
ATOM 746 C CA . HIS A 1 86 ? -11.317 -26.605 -26.406 1.00 55.09 86 HIS A CA 1
ATOM 747 C C . HIS A 1 86 ? -12.373 -27.600 -26.941 1.00 55.09 86 HIS A C 1
ATOM 749 O O . HIS A 1 86 ? -12.038 -28.511 -27.696 1.00 55.09 86 HIS A O 1
ATOM 755 N N . TRP A 1 87 ? -13.646 -27.451 -26.550 1.00 49.38 87 TRP A N 1
ATOM 756 C CA . TRP A 1 87 ? -14.769 -28.224 -27.106 1.00 49.38 87 TRP A CA 1
ATOM 757 C C . TRP A 1 87 ? -15.145 -27.761 -28.519 1.00 49.38 87 TRP A C 1
ATOM 759 O O . TRP A 1 87 ? -15.526 -28.589 -29.342 1.00 49.38 87 TRP A O 1
ATOM 769 N N . CYS A 1 88 ? -15.008 -26.463 -28.805 1.00 51.28 88 CYS A N 1
ATOM 770 C CA . CYS A 1 88 ? -15.258 -25.897 -30.130 1.00 51.28 88 CYS A CA 1
ATOM 771 C C . CYS A 1 88 ? -14.223 -26.399 -31.153 1.00 51.28 88 CYS A C 1
ATOM 773 O O . CYS A 1 88 ? -14.595 -26.854 -32.228 1.00 51.28 88 CYS A O 1
ATOM 775 N N . GLU A 1 89 ? -12.937 -26.426 -30.782 1.00 52.03 89 GLU A N 1
ATOM 776 C CA . GLU A 1 89 ? -11.854 -26.914 -31.657 1.00 52.03 89 GLU A CA 1
ATOM 777 C C . GLU A 1 89 ? -11.931 -28.427 -31.952 1.00 52.03 89 GLU A C 1
ATOM 779 O O . GLU A 1 89 ? -11.511 -28.875 -33.016 1.00 52.03 89 GLU A O 1
ATOM 784 N N . GLN A 1 90 ? -12.492 -29.239 -31.046 1.00 50.19 90 GLN A N 1
ATOM 785 C CA . GLN A 1 90 ? -12.647 -30.686 -31.273 1.00 50.19 90 GLN A CA 1
ATOM 786 C C . GLN A 1 90 ? -13.834 -31.043 -32.180 1.00 50.19 90 GLN A C 1
ATOM 788 O O . GLN A 1 90 ? -13.789 -32.077 -32.851 1.00 50.19 90 GLN A O 1
ATOM 793 N N . GLN A 1 91 ? -14.880 -30.211 -32.236 1.00 50.41 91 GLN A N 1
ATOM 794 C CA . GLN A 1 91 ? -15.996 -30.437 -33.163 1.00 50.41 91 GLN A CA 1
ATOM 795 C C . GLN A 1 91 ? -15.600 -30.182 -34.624 1.00 50.41 91 GLN A C 1
ATOM 797 O O . GLN A 1 91 ? -16.055 -30.925 -35.491 1.00 50.41 91 GLN A O 1
ATOM 802 N N . ASP A 1 92 ? -14.678 -29.251 -34.890 1.00 48.03 92 ASP A N 1
ATOM 803 C CA . ASP A 1 92 ? -14.141 -29.020 -36.241 1.00 48.03 92 ASP A CA 1
ATOM 804 C C . ASP A 1 92 ? -13.145 -30.108 -36.695 1.00 48.03 92 ASP A C 1
ATOM 806 O O . ASP A 1 92 ? -13.033 -30.389 -37.886 1.00 48.03 92 ASP A O 1
ATOM 810 N N . ALA A 1 93 ? -12.460 -30.786 -35.766 1.00 52.34 93 ALA A N 1
ATOM 811 C CA . ALA A 1 93 ? -11.536 -31.884 -36.087 1.00 52.34 93 ALA A CA 1
ATOM 812 C C . ALA A 1 93 ? -12.225 -33.246 -36.320 1.00 52.34 93 ALA A C 1
ATOM 814 O O . ALA A 1 93 ? -11.577 -34.192 -36.759 1.00 52.34 93 ALA A O 1
ATOM 815 N N . SER A 1 94 ? -13.522 -33.362 -36.017 1.00 50.47 94 SER A N 1
ATOM 816 C CA . SER A 1 94 ? -14.306 -34.603 -36.169 1.00 50.47 94 SER A CA 1
ATOM 817 C C . SER A 1 94 ? -15.065 -34.684 -37.504 1.00 50.47 94 SER A C 1
ATOM 819 O O . SER A 1 94 ? -15.787 -35.652 -37.741 1.00 50.47 94 SER A O 1
ATOM 821 N N . LEU A 1 95 ? -14.948 -33.650 -38.344 1.00 51.62 95 LEU A N 1
ATOM 822 C CA . LEU A 1 95 ? -15.625 -33.509 -39.639 1.00 51.62 95 LEU A CA 1
ATOM 823 C C . LEU A 1 95 ? -14.660 -33.573 -40.841 1.00 51.62 95 LEU A C 1
ATOM 825 O O . LEU A 1 95 ? -15.043 -33.182 -41.944 1.00 51.62 95 LEU A O 1
ATOM 829 N N . ILE A 1 96 ? -13.437 -34.081 -40.645 1.00 44.06 96 ILE A N 1
ATOM 830 C CA . ILE A 1 96 ? -12.467 -34.375 -41.716 1.00 44.06 96 ILE A CA 1
ATOM 831 C C . ILE A 1 96 ? -12.205 -35.878 -41.768 1.00 44.06 96 ILE A C 1
ATOM 833 O O . ILE A 1 96 ? -11.945 -36.460 -40.691 1.00 44.06 96 ILE A O 1
#

Mean predicted aligned error: 12.67 Å

Organism: Helianthus annuus (NCBI:txid4232)

Radius of gyration: 20.45 Å; Cα contacts (8 Å, |Δi|>4): 53; chains: 1; bounding box: 34×42×56 Å

pLDDT: mean 81.43, std 17.32, range [44.06, 97.62]

Secondary structure (DSSP, 8-state):
--HHHHHHT--SHHHHHHHHHHHHHHHHHTT-HHHHHHHIIIIIHHHHHHH-HHHHTTS---S---THHHHHHHHHHHHHHHHHHHHHHHHHTT--

InterPro domains:
  IPR052579 Zinc finger SWIM domain-containing protein [PTHR31569] (1-84)

Sequence (96 aa):
MTYWRRVCESTSEPMYKYNLEKMYNRLVVANRESVYDYVYENWLKDYKEMFVYAWTDKCRNFGQRTTNRVESQHANLKRYITRGVHWCEQQDASLI

Foldseek 3Di:
DDLLVQLLAQQAPVSNVVSLVVNCVVCVVVVNNVVSVCCCVVDCVPPSLVRHNNNVVPDPDVPPPDPPVVVVVVVVVVVVVVVVVVVVVVVVVVPD